Protein AF-A0A932P225-F1 (afdb_monomer)

Sequence (158 aa):
MVILTERAAEAVRRFQEDQDRVGAGLRVVVTKANGGYDYSLDIEDEPSTQDDVFESEGVRVFIDRDRKAVEYDLTVDFEGQGFRIYPRPTPELRGKVEKALDYIRPALVADGGNIELVDILDGVVRVRLKGACGSCPSAAVTLKQGVERTLKERVPGI

Mean predicted aligned error: 7.11 Å

Nearest PDB structures (foldseek):
  1r94-assembly1_A  TM=7.211E-01  e=2.312E-07  Escherichia coli
  1s98-assembly1_A  TM=7.533E-01  e=4.084E-07  Escherichia coli
  2z51-assembly1_A-2  TM=9.208E-01  e=4.993E-05  unclassified
  2d2a-assembly2_B-2  TM=7.730E-01  e=1.410E-05  Escherichia coli
  2d2a-assembly2_A  TM=7.766E-01  e=2.826E-05  Escherichia coli

Structure (mmCIF, N/CA/C/O backbone):
data_AF-A0A932P225-F1
#
_entry.id   AF-A0A932P225-F1
#
loop_
_atom_site.group_PDB
_atom_site.id
_atom_site.type_symbol
_atom_site.label_atom_id
_atom_site.label_alt_id
_atom_site.label_comp_id
_atom_site.label_asym_id
_atom_site.label_entity_id
_atom_site.label_seq_id
_atom_site.pdbx_PDB_ins_code
_atom_site.Cartn_x
_atom_site.Cartn_y
_atom_site.Cartn_z
_atom_site.occupancy
_atom_site.B_iso_or_equiv
_atom_site.auth_seq_id
_atom_site.auth_comp_id
_atom_site.auth_asym_id
_atom_site.auth_atom_id
_atom_site.pdbx_PDB_model_num
ATOM 1 N N . MET A 1 1 ? -10.734 -1.347 -1.166 1.00 80.06 1 MET A N 1
ATOM 2 C CA . MET A 1 1 ? -11.419 -2.229 -0.194 1.00 80.06 1 MET A CA 1
ATOM 3 C C . MET A 1 1 ? -10.599 -2.276 1.088 1.00 80.06 1 MET A C 1
ATOM 5 O O . MET A 1 1 ? -9.383 -2.128 1.019 1.00 80.06 1 MET A O 1
ATOM 9 N N . VAL A 1 2 ? -11.241 -2.457 2.243 1.00 87.19 2 VAL A N 1
ATOM 10 C CA . VAL A 1 2 ? -10.553 -2.658 3.528 1.00 87.19 2 VAL A CA 1
ATOM 11 C C . VAL A 1 2 ? -10.991 -3.996 4.108 1.00 87.19 2 VAL A C 1
ATOM 13 O O . VAL A 1 2 ? -12.179 -4.299 4.100 1.00 87.19 2 VAL A O 1
ATOM 16 N N . ILE A 1 3 ? -10.031 -4.797 4.560 1.00 90.75 3 ILE A N 1
ATOM 17 C CA . ILE A 1 3 ? -10.246 -6.126 5.132 1.00 90.75 3 ILE A CA 1
ATOM 18 C C . ILE A 1 3 ? -9.611 -6.140 6.518 1.00 90.75 3 ILE A C 1
ATOM 20 O O . ILE A 1 3 ? -8.424 -5.849 6.645 1.00 90.75 3 ILE A O 1
ATOM 24 N N . LEU A 1 4 ? -10.370 -6.521 7.539 1.00 94.38 4 LEU A N 1
ATOM 25 C CA . LEU A 1 4 ? -9.801 -6.976 8.806 1.00 94.38 4 LEU A CA 1
ATOM 26 C C . LEU A 1 4 ? -9.623 -8.489 8.762 1.00 94.38 4 LEU A C 1
ATOM 28 O O . LEU A 1 4 ? -10.499 -9.208 8.286 1.00 94.38 4 LEU A O 1
ATOM 32 N N . THR A 1 5 ? -8.505 -8.978 9.287 1.00 96.25 5 THR A N 1
ATOM 33 C CA . THR A 1 5 ? -8.423 -10.389 9.667 1.00 96.25 5 THR A CA 1
ATOM 34 C C . THR A 1 5 ? -9.339 -10.649 10.864 1.00 96.25 5 THR A C 1
ATOM 36 O O . THR A 1 5 ? -9.657 -9.738 11.631 1.00 96.25 5 THR A O 1
ATOM 39 N N . GLU A 1 6 ? -9.718 -11.908 11.072 1.00 95.75 6 GLU A N 1
ATOM 40 C CA . GLU A 1 6 ? -10.509 -12.325 12.236 1.00 95.75 6 GLU A CA 1
ATOM 41 C C . GLU A 1 6 ? -9.853 -11.882 13.554 1.00 95.75 6 GLU A C 1
ATOM 43 O O . GLU A 1 6 ? -10.500 -11.265 14.397 1.00 95.75 6 GLU A O 1
ATOM 48 N N . ARG A 1 7 ? -8.530 -12.066 13.680 1.00 96.56 7 ARG A N 1
ATOM 49 C CA . ARG A 1 7 ? -7.759 -11.634 14.858 1.00 96.56 7 ARG A CA 1
ATOM 50 C C . ARG A 1 7 ? -7.795 -10.124 15.059 1.00 96.56 7 ARG A C 1
ATOM 52 O O . ARG A 1 7 ? -7.883 -9.661 16.193 1.00 96.56 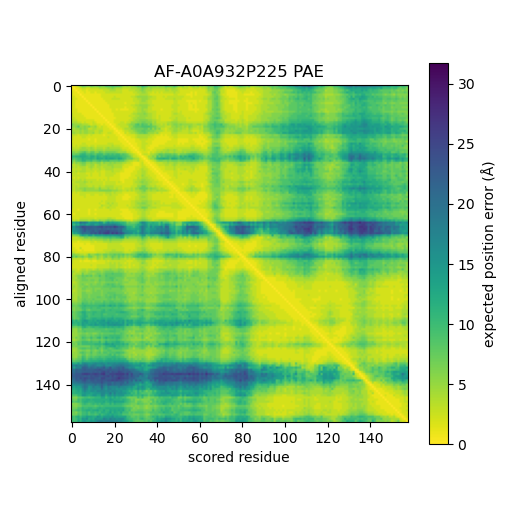7 ARG A O 1
ATOM 59 N N . ALA A 1 8 ? -7.712 -9.348 13.977 1.00 96.19 8 ALA A N 1
ATOM 60 C CA . ALA A 1 8 ? -7.816 -7.899 14.066 1.00 96.19 8 ALA A CA 1
ATOM 61 C C . ALA A 1 8 ? -9.214 -7.461 14.490 1.00 96.19 8 ALA A C 1
ATOM 63 O O . ALA A 1 8 ? -9.337 -6.601 15.357 1.00 96.19 8 ALA A O 1
ATOM 64 N N . ALA A 1 9 ? -10.259 -8.076 13.939 1.00 96.00 9 ALA A N 1
ATOM 65 C CA . ALA A 1 9 ? -11.631 -7.785 14.325 1.00 96.00 9 ALA A CA 1
ATOM 66 C C . ALA A 1 9 ? -11.888 -8.110 15.805 1.00 96.00 9 ALA A C 1
ATOM 68 O O . ALA A 1 9 ? -12.447 -7.286 16.525 1.00 96.00 9 ALA A O 1
ATOM 69 N N . GLU A 1 10 ? -11.426 -9.267 16.285 1.00 95.62 10 GLU A N 1
ATOM 70 C CA . GLU A 1 10 ? -11.491 -9.640 17.703 1.00 95.62 10 GLU A CA 1
ATOM 71 C C . GLU A 1 10 ? -10.736 -8.651 18.596 1.00 95.62 10 GLU A C 1
ATOM 73 O O . GLU A 1 10 ? -11.266 -8.216 19.619 1.00 95.62 10 GLU A O 1
ATOM 78 N N . ALA A 1 11 ? -9.526 -8.249 18.195 1.00 95.25 11 ALA A N 1
ATOM 79 C CA . ALA A 1 11 ? -8.749 -7.259 18.929 1.00 95.25 11 ALA A CA 1
ATOM 80 C C . ALA A 1 11 ? -9.479 -5.911 19.002 1.00 95.25 11 ALA A C 1
ATOM 82 O O . ALA A 1 11 ? -9.549 -5.320 20.077 1.00 95.25 11 ALA A O 1
ATOM 83 N N . VAL A 1 12 ? -10.073 -5.445 17.897 1.00 95.50 12 VAL A N 1
ATOM 84 C CA . VAL A 1 12 ? -10.868 -4.208 17.885 1.00 95.50 12 VAL A CA 1
ATOM 85 C C . VAL A 1 12 ? -12.053 -4.307 18.842 1.00 95.50 12 VAL A C 1
ATOM 87 O O . VAL A 1 12 ? -12.222 -3.414 19.667 1.00 95.50 12 VAL A O 1
ATOM 90 N N . ARG A 1 13 ? -12.840 -5.390 18.791 1.00 94.94 13 ARG A N 1
ATOM 91 C CA . ARG A 1 13 ? -13.985 -5.581 19.703 1.00 94.94 13 ARG A CA 1
ATOM 92 C C . ARG A 1 13 ? -13.549 -5.569 21.167 1.00 94.94 13 ARG A C 1
ATOM 94 O O . ARG A 1 13 ? -14.180 -4.908 21.982 1.00 94.94 13 ARG A O 1
ATOM 101 N N . ARG A 1 14 ? -12.424 -6.213 21.487 1.00 93.62 14 ARG A N 1
ATOM 102 C CA . ARG A 1 14 ? -11.850 -6.171 22.835 1.00 93.62 14 ARG A CA 1
ATOM 103 C C . ARG A 1 14 ? -11.491 -4.745 23.263 1.00 93.62 14 ARG A C 1
ATOM 105 O O . ARG A 1 14 ? -11.837 -4.344 24.366 1.00 93.62 14 ARG A O 1
ATOM 112 N N . PHE A 1 15 ? -10.831 -3.967 22.402 1.00 92.38 15 PHE A N 1
ATOM 113 C CA . PHE A 1 15 ? -10.502 -2.572 22.720 1.00 92.38 15 PHE A CA 1
ATOM 114 C C . PHE A 1 15 ? -11.747 -1.693 22.885 1.00 92.38 15 PHE A C 1
ATOM 116 O O . PHE A 1 15 ? -11.733 -0.779 23.703 1.00 92.38 15 PHE A O 1
ATOM 123 N N . GLN A 1 16 ? -12.820 -1.971 22.142 1.00 92.75 16 GLN A N 1
ATOM 124 C CA . GLN A 1 16 ? -14.105 -1.297 22.320 1.00 92.75 16 GLN A CA 1
ATOM 125 C C . GLN A 1 16 ? -14.718 -1.604 23.686 1.00 92.75 16 GLN A C 1
ATOM 127 O O . GLN A 1 16 ? -15.156 -0.685 24.369 1.00 92.75 16 GLN A O 1
ATOM 132 N N . GLU A 1 17 ? -14.727 -2.872 24.100 1.00 93.12 17 GLU A N 1
ATOM 133 C CA . GLU A 1 17 ? -15.225 -3.290 25.416 1.00 93.12 17 GLU A CA 1
ATOM 134 C C . GLU A 1 17 ? -14.388 -2.697 26.558 1.00 93.12 17 GLU A C 1
ATOM 136 O O . GLU A 1 17 ? -14.947 -2.116 27.486 1.00 93.12 17 GLU A O 1
ATOM 141 N N . ASP A 1 18 ? -13.055 -2.761 26.461 1.00 92.94 18 ASP A N 1
ATOM 142 C CA . ASP A 1 18 ? -12.130 -2.232 27.476 1.00 92.94 18 ASP A CA 1
ATOM 143 C C . ASP A 1 18 ? -12.279 -0.706 27.674 1.00 92.94 18 ASP A C 1
ATOM 145 O O . ASP A 1 18 ? -11.972 -0.184 28.747 1.00 92.94 18 ASP A O 1
ATOM 149 N N . GLN A 1 19 ? -12.747 0.015 26.649 1.00 90.25 19 GLN A N 1
ATOM 150 C CA . GLN A 1 19 ? -12.998 1.460 26.691 1.00 90.25 19 GLN A CA 1
ATOM 151 C C . GLN A 1 19 ? -14.470 1.833 26.943 1.00 90.25 19 GLN A C 1
ATOM 153 O O . GLN A 1 19 ? -14.774 3.022 26.974 1.00 90.25 19 GLN A O 1
ATOM 158 N N . ASP A 1 20 ? -15.371 0.858 27.117 1.00 91.88 20 ASP A N 1
ATOM 159 C CA . ASP A 1 20 ? -16.832 1.054 27.200 1.00 91.88 20 ASP A CA 1
ATOM 160 C C . ASP A 1 20 ? -17.425 1.782 25.968 1.00 91.88 20 ASP A C 1
ATOM 162 O O . ASP A 1 20 ? -18.340 2.599 26.054 1.00 91.88 20 ASP A O 1
ATOM 166 N N . ARG A 1 21 ? 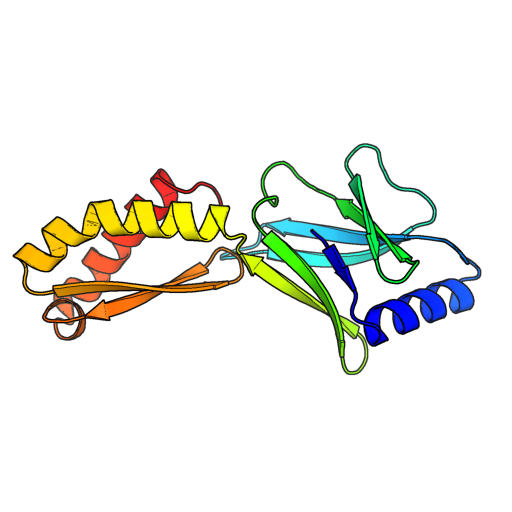-16.870 1.487 24.785 1.00 92.38 21 ARG A N 1
ATOM 167 C CA . ARG A 1 21 ? -17.214 2.073 23.472 1.00 92.38 21 ARG A CA 1
ATOM 168 C C . ARG A 1 21 ? -17.679 1.008 22.483 1.00 92.38 21 ARG A C 1
ATOM 170 O O . ARG A 1 21 ? -17.244 0.951 21.329 1.00 92.38 21 ARG A O 1
ATOM 177 N N . VAL A 1 22 ? -18.551 0.114 22.944 1.00 89.69 22 VAL A N 1
ATOM 178 C CA . VAL A 1 22 ? -19.100 -0.972 22.119 1.00 89.69 22 VAL A CA 1
ATOM 179 C C . VAL A 1 22 ? -19.794 -0.396 20.883 1.00 89.69 22 VAL A C 1
ATOM 181 O O . VAL A 1 22 ? -20.680 0.449 20.983 1.00 89.69 22 VAL A O 1
ATOM 184 N N . GLY A 1 23 ? -19.395 -0.875 19.702 1.00 87.94 23 GLY A N 1
ATOM 185 C CA . GLY A 1 23 ? -19.945 -0.425 18.424 1.00 87.94 23 GLY A CA 1
ATOM 186 C C . GLY A 1 23 ? -19.211 0.756 17.787 1.00 87.94 23 GLY A C 1
ATOM 187 O O . GLY A 1 23 ? -19.557 1.117 16.659 1.00 87.94 23 GLY A O 1
ATOM 188 N N . ALA A 1 24 ? -18.187 1.326 18.435 1.00 94.38 24 ALA A N 1
ATOM 189 C CA . ALA A 1 24 ? -17.272 2.276 17.802 1.00 94.38 24 ALA A CA 1
ATOM 190 C C . ALA A 1 24 ? -16.611 1.684 16.536 1.00 94.38 24 ALA A C 1
ATOM 192 O O . ALA A 1 24 ? -16.660 0.482 16.272 1.00 94.38 24 ALA A O 1
ATOM 193 N N . GLY A 1 25 ? -16.042 2.532 15.691 1.00 94.12 25 GLY A N 1
ATOM 194 C CA . GLY A 1 25 ? -15.262 2.133 14.526 1.00 94.12 25 GLY A CA 1
ATOM 195 C C . GLY A 1 25 ? -13.761 2.149 14.801 1.00 94.12 25 GLY A C 1
ATOM 196 O O . GLY A 1 25 ? -13.283 2.848 15.692 1.00 94.12 25 GLY A O 1
ATOM 197 N N . LEU A 1 26 ? -13.012 1.386 14.008 1.00 94.50 26 LEU A N 1
ATOM 198 C CA . LEU A 1 26 ? -11.562 1.515 13.898 1.00 94.50 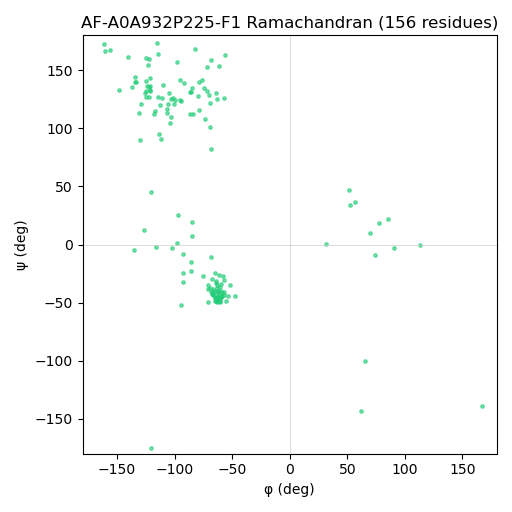26 LEU A CA 1
ATOM 199 C C . LEU A 1 26 ? -11.247 2.623 12.888 1.00 94.50 26 LEU A C 1
ATOM 201 O O . LEU A 1 26 ? -11.486 2.450 11.693 1.00 94.50 26 LEU A O 1
ATOM 205 N N . ARG A 1 27 ? -10.687 3.744 13.334 1.00 93.06 27 ARG A N 1
ATOM 206 C CA . ARG A 1 27 ? -10.166 4.776 12.440 1.00 93.06 27 ARG A CA 1
ATOM 207 C C . ARG A 1 27 ? -8.738 4.443 12.039 1.00 93.06 27 ARG A C 1
ATOM 209 O O . ARG A 1 27 ? -7.905 4.149 12.889 1.00 93.06 27 ARG A O 1
ATOM 216 N N . VAL A 1 28 ? -8.451 4.510 10.745 1.00 90.00 28 VAL A N 1
ATOM 217 C CA . VAL A 1 28 ? -7.109 4.380 10.182 1.00 90.00 28 VAL A CA 1
ATOM 218 C C . VAL A 1 28 ? -6.760 5.687 9.490 1.00 90.00 28 VAL A C 1
ATOM 220 O O . VAL A 1 28 ? -7.360 6.053 8.479 1.00 90.00 28 VAL A O 1
ATOM 223 N N . VAL A 1 29 ? -5.760 6.374 10.026 1.00 87.38 29 VAL A N 1
ATOM 224 C CA . VAL A 1 29 ? -5.210 7.595 9.442 1.00 87.38 29 VAL A CA 1
ATOM 225 C C . VAL A 1 29 ? -4.004 7.225 8.596 1.00 87.38 29 VAL A C 1
ATOM 227 O O . VAL A 1 29 ? -3.064 6.599 9.092 1.00 87.38 29 VAL A O 1
ATOM 230 N N . VAL A 1 30 ? -4.024 7.620 7.323 1.00 82.62 30 VAL A N 1
ATOM 231 C CA . VAL A 1 30 ? -2.929 7.378 6.378 1.00 82.62 30 VAL A CA 1
ATOM 232 C C . VAL A 1 30 ? -2.201 8.689 6.118 1.00 82.62 30 VAL A C 1
ATOM 234 O O . VAL A 1 30 ? -2.744 9.598 5.497 1.00 82.62 30 VAL A O 1
ATOM 237 N N . THR A 1 31 ? -0.948 8.788 6.556 1.00 79.50 31 THR A N 1
ATOM 238 C CA . THR A 1 31 ? -0.112 9.975 6.335 1.00 79.50 31 THR A CA 1
ATOM 239 C C . THR A 1 31 ? 0.996 9.651 5.347 1.00 79.50 31 THR A C 1
ATOM 241 O O . THR A 1 31 ? 1.625 8.600 5.419 1.00 79.50 31 THR A O 1
ATOM 244 N N . LYS A 1 32 ? 1.267 10.549 4.397 1.00 73.75 32 LYS A N 1
ATOM 245 C CA . LYS A 1 32 ? 2.379 10.360 3.460 1.00 73.75 32 LYS A CA 1
ATOM 246 C C . LYS A 1 32 ? 3.723 10.509 4.181 1.00 73.75 32 LYS A C 1
ATOM 248 O O . LYS A 1 32 ? 3.980 11.545 4.788 1.00 73.75 32 LYS A O 1
ATOM 253 N N . ALA A 1 33 ? 4.599 9.524 4.014 1.00 72.38 33 ALA A N 1
ATOM 254 C CA . ALA A 1 33 ? 5.951 9.496 4.561 1.00 72.38 33 ALA A CA 1
ATOM 255 C C . ALA A 1 33 ? 7.018 9.523 3.448 1.00 72.38 33 ALA A C 1
ATOM 257 O O . ALA A 1 33 ? 6.721 9.438 2.249 1.00 72.38 33 ALA A O 1
ATOM 258 N N . ASN A 1 34 ? 8.294 9.639 3.829 1.00 71.19 34 ASN A N 1
ATOM 259 C CA . ASN A 1 34 ? 9.407 9.558 2.881 1.00 71.19 34 ASN A CA 1
ATOM 260 C C . ASN A 1 34 ? 9.540 8.129 2.339 1.00 71.19 34 ASN A C 1
ATOM 262 O O . ASN A 1 34 ? 10.116 7.263 2.989 1.00 71.19 34 ASN A O 1
ATOM 266 N N . GLY A 1 35 ? 9.037 7.906 1.124 1.00 65.25 35 GLY A N 1
ATOM 267 C CA . GLY A 1 35 ? 9.097 6.601 0.464 1.00 65.25 35 GLY A CA 1
ATOM 268 C C . GLY A 1 35 ? 7.961 5.651 0.841 1.00 65.25 35 GLY A C 1
ATOM 269 O O . GLY A 1 35 ? 8.137 4.450 0.681 1.00 65.25 35 GLY A O 1
ATOM 270 N N . GLY A 1 36 ? 6.831 6.177 1.328 1.00 71.44 36 GLY A N 1
ATOM 271 C CA . GLY A 1 36 ? 5.611 5.400 1.525 1.00 71.44 36 GLY A CA 1
ATOM 272 C C . GLY A 1 36 ? 4.567 6.101 2.375 1.00 71.44 36 GLY A C 1
ATOM 273 O O . GLY A 1 36 ? 4.338 7.303 2.208 1.00 71.44 36 GLY A O 1
ATOM 274 N N . TYR A 1 37 ? 3.929 5.345 3.265 1.00 77.00 37 TYR A N 1
ATOM 275 C CA . TYR A 1 37 ? 2.855 5.829 4.124 1.00 77.00 37 TYR A CA 1
ATOM 276 C C . TYR A 1 37 ? 3.067 5.371 5.565 1.00 77.00 37 TYR A C 1
ATOM 278 O O . TYR A 1 37 ? 3.444 4.227 5.809 1.00 77.00 37 TYR A O 1
ATOM 286 N N . ASP A 1 38 ? 2.786 6.274 6.495 1.00 80.94 38 ASP A N 1
ATOM 287 C CA . ASP A 1 38 ? 2.637 5.973 7.910 1.00 80.94 38 ASP A CA 1
ATOM 288 C C . ASP A 1 38 ? 1.155 5.768 8.217 1.00 80.94 38 ASP A C 1
ATOM 290 O O . ASP A 1 38 ? 0.290 6.484 7.699 1.00 80.94 38 ASP A O 1
ATOM 294 N N . TYR A 1 39 ? 0.867 4.803 9.085 1.00 83.75 39 TYR A N 1
ATOM 295 C CA . TYR A 1 39 ? -0.491 4.469 9.483 1.00 83.75 39 TYR A CA 1
ATOM 296 C C . TYR A 1 39 ? -0.650 4.618 10.993 1.00 83.75 39 TYR A C 1
ATOM 298 O O . TYR A 1 39 ? 0.165 4.104 11.759 1.00 83.75 39 TYR A O 1
ATOM 306 N N . SER A 1 40 ? -1.708 5.301 11.420 1.00 87.25 40 SER A N 1
ATOM 307 C CA . SER A 1 40 ? -2.110 5.402 12.828 1.00 87.25 40 SER A CA 1
ATOM 308 C C . SER A 1 40 ? -3.520 4.858 12.997 1.00 87.25 40 SER A C 1
ATOM 310 O O . SER A 1 40 ? -4.348 5.028 12.103 1.00 87.25 40 SER A O 1
ATOM 312 N N . LEU A 1 41 ? -3.777 4.181 14.117 1.00 89.44 41 LEU A N 1
ATOM 313 C CA . LEU A 1 41 ? -5.069 3.570 14.407 1.00 89.44 41 LEU A CA 1
ATOM 314 C C . LEU A 1 41 ? -5.647 4.128 15.703 1.00 89.44 41 LEU A C 1
ATOM 316 O O . LEU A 1 41 ? -4.922 4.232 16.692 1.00 89.44 41 LEU A O 1
ATOM 320 N N . ASP A 1 42 ? -6.942 4.426 15.692 1.00 91.31 42 ASP A N 1
ATOM 321 C CA . ASP A 1 42 ? -7.696 4.867 16.866 1.00 91.31 42 ASP A CA 1
ATOM 322 C C . ASP A 1 42 ? -9.097 4.233 16.883 1.00 91.31 42 ASP A C 1
ATOM 324 O O . ASP A 1 42 ? -9.577 3.739 15.861 1.00 91.31 42 ASP A O 1
ATOM 328 N N . ILE A 1 43 ? -9.751 4.222 18.041 1.00 92.56 43 ILE A N 1
ATOM 329 C CA . ILE A 1 43 ? -11.154 3.831 18.182 1.00 92.56 43 ILE A CA 1
ATOM 330 C C . ILE A 1 43 ? -11.989 5.107 18.254 1.00 92.56 43 ILE A C 1
ATOM 332 O O . ILE A 1 43 ? -11.769 5.953 19.119 1.00 92.56 43 ILE A O 1
ATOM 336 N N . GLU A 1 44 ? -12.973 5.247 17.372 1.00 94.31 44 GLU A N 1
ATOM 337 C CA . GLU A 1 44 ? -13.839 6.429 17.322 1.00 94.31 44 GLU A CA 1
ATOM 338 C C . GLU A 1 44 ? -15.313 6.046 17.193 1.00 94.31 44 GLU A C 1
ATOM 340 O O . GLU A 1 44 ? -15.659 5.123 16.465 1.00 94.31 44 GLU A O 1
ATOM 345 N N . ASP A 1 45 ? -16.208 6.747 17.891 1.00 94.12 45 ASP A N 1
ATOM 346 C CA . ASP A 1 45 ? -17.634 6.381 17.921 1.00 94.12 45 ASP A CA 1
ATOM 347 C C . ASP A 1 45 ? -18.332 6.667 16.580 1.00 94.12 45 ASP A C 1
ATOM 349 O O . ASP A 1 45 ? -19.199 5.905 16.130 1.00 94.12 45 ASP A O 1
ATOM 353 N N . GLU A 1 46 ? -17.916 7.743 15.912 1.00 94.06 46 GLU A N 1
ATOM 354 C CA . GLU A 1 46 ? -18.517 8.260 14.686 1.00 94.06 46 GLU A CA 1
ATOM 355 C C . GLU A 1 46 ? -17.442 8.605 13.645 1.00 94.06 46 GLU A C 1
ATOM 357 O O . GLU A 1 46 ? -16.371 9.086 14.015 1.00 94.06 46 GLU A O 1
ATOM 362 N N . PRO A 1 47 ? -17.714 8.391 12.344 1.00 94.00 47 PRO A N 1
ATOM 363 C CA . PRO A 1 47 ? -16.829 8.847 11.282 1.00 94.00 47 PRO A CA 1
ATOM 364 C C . PRO A 1 47 ? -16.891 10.371 11.126 1.00 94.00 47 PRO A C 1
ATOM 366 O O . PRO A 1 47 ? -17.922 11.008 11.351 1.00 94.00 47 PRO A O 1
ATOM 369 N N . SER A 1 48 ? -15.807 10.958 10.636 1.00 90.75 48 SER A N 1
ATOM 370 C CA . SER A 1 48 ? -15.770 12.333 10.152 1.00 90.75 48 SER A CA 1
ATOM 371 C C . SER A 1 48 ? -16.280 12.448 8.710 1.00 90.75 48 SER A C 1
ATOM 373 O O . SER A 1 48 ? -16.426 11.472 7.978 1.00 90.75 48 SER A O 1
ATOM 375 N N . THR A 1 49 ? -16.513 13.679 8.252 1.00 87.75 49 THR A N 1
ATOM 376 C CA . THR A 1 49 ? -16.951 13.959 6.871 1.00 87.75 49 THR A CA 1
ATOM 377 C C . THR A 1 49 ? -15.889 13.670 5.807 1.00 87.75 49 THR A C 1
ATOM 379 O O . THR A 1 49 ? -16.197 13.724 4.617 1.00 87.75 49 THR A O 1
ATOM 382 N N . GLN A 1 50 ? -14.648 13.411 6.223 1.00 85.06 50 GLN A N 1
ATOM 383 C CA . GLN A 1 50 ? -13.523 13.083 5.346 1.00 85.06 50 GLN A CA 1
ATOM 384 C C . GLN A 1 50 ? -13.217 11.581 5.336 1.00 85.06 50 GLN A C 1
ATOM 386 O O . GLN A 1 50 ? -12.338 11.151 4.588 1.00 85.06 50 GLN A O 1
ATOM 391 N N . ASP A 1 51 ? -13.940 10.794 6.138 1.00 87.69 51 ASP A N 1
ATOM 392 C CA . ASP A 1 51 ? -13.728 9.359 6.223 1.00 87.69 51 ASP A CA 1
ATOM 393 C C . ASP A 1 51 ? -14.526 8.616 5.157 1.00 87.69 51 ASP A C 1
ATOM 395 O O . ASP A 1 51 ? -15.741 8.782 5.015 1.00 87.69 51 ASP A O 1
ATOM 399 N N . ASP A 1 52 ? -13.840 7.714 4.462 1.00 87.56 52 ASP A N 1
ATOM 400 C CA . ASP A 1 52 ? -14.518 6.622 3.780 1.00 87.56 52 ASP A CA 1
ATOM 401 C C . ASP A 1 52 ? -14.852 5.536 4.812 1.00 87.56 52 ASP A C 1
ATOM 403 O O . ASP A 1 52 ? -13.978 5.069 5.549 1.00 87.56 52 ASP A O 1
ATOM 407 N N . VAL A 1 53 ? -16.119 5.119 4.855 1.00 90.69 53 VAL A N 1
ATOM 408 C CA . VAL A 1 53 ? -16.612 4.129 5.821 1.00 90.69 53 VAL A CA 1
ATOM 409 C C . VAL A 1 53 ? -16.742 2.762 5.161 1.00 90.69 53 VAL A C 1
ATOM 411 O O . VAL A 1 53 ? -17.425 2.603 4.149 1.00 90.69 53 VAL A O 1
ATOM 414 N N . PHE A 1 54 ? -16.117 1.764 5.774 1.00 91.62 54 PHE A N 1
ATOM 415 C CA . PHE A 1 54 ? -16.199 0.362 5.381 1.00 91.62 54 PHE A CA 1
ATOM 416 C C . PHE A 1 54 ? -16.707 -0.482 6.547 1.00 91.62 54 PHE A C 1
ATOM 418 O O . PHE A 1 54 ? -16.594 -0.093 7.706 1.00 91.62 54 PHE A O 1
ATOM 425 N N . GLU A 1 55 ? -17.230 -1.664 6.243 1.00 93.38 55 GLU A N 1
ATOM 426 C CA . GLU A 1 55 ? -17.552 -2.677 7.242 1.00 93.38 55 GLU A CA 1
ATOM 427 C C . GLU A 1 55 ? -16.838 -3.976 6.871 1.00 93.38 55 GLU A C 1
ATOM 429 O O . GLU A 1 55 ? -16.865 -4.399 5.714 1.00 93.38 55 GLU A O 1
ATOM 434 N N . SER A 1 56 ? -16.169 -4.591 7.843 1.00 92.94 56 SER A N 1
ATOM 435 C CA . SER A 1 56 ? -15.486 -5.874 7.681 1.00 92.94 56 SER A CA 1
ATOM 436 C C . SER A 1 56 ? -15.535 -6.619 9.005 1.00 92.94 56 SER A C 1
ATOM 438 O O . SER A 1 56 ? -15.254 -6.036 10.048 1.00 92.94 56 SER A O 1
ATOM 440 N N . GLU A 1 57 ? -15.891 -7.904 8.975 1.00 95.12 57 GLU A N 1
ATOM 441 C CA . GLU A 1 57 ? -16.015 -8.733 10.187 1.00 95.12 57 GLU A CA 1
ATOM 442 C C . GLU A 1 57 ? -16.920 -8.102 11.275 1.00 95.12 57 GLU A C 1
ATOM 444 O O . GLU A 1 57 ? -16.669 -8.229 12.477 1.00 95.12 57 GLU A O 1
ATOM 449 N N . GLY A 1 58 ? -17.964 -7.371 10.860 1.00 91.81 58 GLY A N 1
ATOM 450 C CA . GLY A 1 58 ? -18.888 -6.657 11.754 1.00 91.81 58 GLY A CA 1
ATOM 451 C C . GLY A 1 58 ? -18.285 -5.440 12.469 1.00 91.81 58 GLY A C 1
ATOM 452 O O . GLY A 1 58 ? -18.904 -4.899 13.382 1.00 91.81 58 GLY A O 1
ATOM 453 N N . VAL A 1 59 ? -17.082 -5.012 12.080 1.00 94.88 59 VAL A N 1
ATOM 454 C CA . VAL A 1 59 ? -16.407 -3.814 12.587 1.00 94.88 59 VAL A CA 1
ATOM 455 C C . VAL A 1 59 ? -16.488 -2.715 11.530 1.00 94.88 59 VAL A C 1
ATOM 457 O O . VAL A 1 59 ? -16.144 -2.929 10.364 1.00 94.88 59 VAL A O 1
ATOM 460 N N . ARG A 1 60 ? -16.918 -1.519 11.944 1.00 95.00 60 ARG A N 1
ATOM 461 C CA . ARG A 1 60 ? -16.857 -0.315 11.106 1.00 95.00 60 ARG A CA 1
ATOM 462 C C . ARG A 1 60 ? -15.412 0.176 11.037 1.00 95.00 60 ARG A C 1
ATOM 464 O O . ARG A 1 60 ? -14.748 0.260 12.066 1.00 95.00 60 ARG A O 1
ATOM 471 N N . VAL A 1 61 ? -14.932 0.517 9.847 1.00 93.50 61 VAL A N 1
ATOM 472 C CA . VAL A 1 61 ? -13.595 1.074 9.626 1.00 93.50 61 VAL A CA 1
ATOM 473 C C . VAL A 1 61 ? -13.713 2.425 8.947 1.00 93.50 61 VAL A C 1
ATOM 475 O O . VAL A 1 61 ? -14.349 2.531 7.899 1.00 93.50 61 VAL A O 1
ATOM 478 N N . PHE A 1 62 ? -13.089 3.439 9.535 1.00 93.00 62 PHE A N 1
ATOM 479 C CA . PHE A 1 62 ? -13.071 4.805 9.024 1.00 93.00 62 PHE A CA 1
ATOM 480 C C . PHE A 1 62 ? -11.684 5.083 8.452 1.00 93.00 62 PHE A C 1
ATOM 482 O O . PHE A 1 62 ? -10.693 4.998 9.173 1.00 93.00 62 PHE A O 1
ATOM 489 N N . ILE A 1 63 ? -11.590 5.341 7.151 1.00 88.31 63 ILE A N 1
ATOM 490 C CA . ILE A 1 63 ? -10.315 5.657 6.505 1.00 88.31 63 ILE A CA 1
ATOM 491 C C . ILE A 1 63 ? -10.252 7.156 6.257 1.00 88.31 63 ILE A C 1
ATOM 493 O O . ILE A 1 63 ? -10.930 7.650 5.352 1.00 88.31 63 ILE A O 1
ATOM 497 N N . ASP A 1 64 ? -9.385 7.839 7.003 1.00 84.69 64 ASP A N 1
ATOM 498 C CA . ASP A 1 64 ? -9.134 9.265 6.811 1.00 84.69 64 ASP A CA 1
ATOM 499 C C . ASP A 1 64 ? -8.299 9.445 5.541 1.00 84.69 64 ASP A C 1
ATOM 501 O O . ASP A 1 64 ? -7.129 9.042 5.463 1.00 84.69 64 ASP A O 1
ATOM 505 N N . ARG A 1 65 ? -8.943 9.961 4.494 1.00 67.25 65 ARG A N 1
ATOM 506 C CA . ARG A 1 65 ? -8.400 9.974 3.139 1.00 67.25 65 ARG A CA 1
ATOM 507 C C . ARG A 1 65 ? -8.078 11.401 2.728 1.00 67.25 65 ARG A C 1
ATOM 509 O O . ARG A 1 65 ? -8.869 12.066 2.059 1.00 67.25 65 ARG A O 1
ATOM 516 N N . ASP A 1 66 ? -6.849 11.841 2.989 1.00 63.47 66 ASP A N 1
ATOM 517 C CA . ASP A 1 66 ? -6.297 13.014 2.303 1.00 63.47 66 ASP A CA 1
ATOM 518 C C . ASP A 1 66 ? -6.062 12.674 0.814 1.00 63.47 66 ASP A C 1
ATOM 520 O O . ASP A 1 66 ? -4.993 12.217 0.415 1.00 63.47 66 ASP A O 1
ATOM 524 N N . ARG A 1 67 ? -7.146 12.768 0.023 1.00 53.44 67 ARG A N 1
ATOM 525 C CA . ARG A 1 67 ? -7.369 12.795 -1.446 1.00 53.44 67 ARG A CA 1
ATOM 526 C C . ARG A 1 67 ? -6.452 12.038 -2.438 1.00 53.44 67 ARG A C 1
ATOM 528 O O . ARG A 1 67 ? -6.731 12.090 -3.635 1.00 53.44 67 ARG A O 1
ATOM 535 N N . LYS A 1 68 ? -5.406 11.311 -2.037 1.00 52.66 68 LYS A N 1
ATOM 536 C CA . LYS A 1 68 ? -4.443 10.629 -2.934 1.00 52.66 68 LYS A CA 1
ATOM 537 C C . LYS A 1 68 ? -4.078 9.193 -2.532 1.00 52.66 68 LYS A C 1
ATOM 539 O O . LYS A 1 68 ? -3.407 8.521 -3.306 1.00 52.66 68 LYS A O 1
ATOM 544 N N . ALA A 1 69 ? -4.546 8.686 -1.391 1.00 53.88 69 ALA A N 1
ATOM 545 C CA . ALA A 1 69 ? -4.172 7.361 -0.866 1.00 53.88 69 ALA A CA 1
ATOM 546 C C . ALA A 1 69 ? -5.003 6.176 -1.426 1.00 53.88 69 ALA A C 1
ATOM 548 O O . ALA A 1 69 ? -5.097 5.119 -0.811 1.00 53.88 69 ALA A O 1
ATOM 549 N N . VAL A 1 70 ? -5.677 6.347 -2.569 1.00 55.50 70 VAL A N 1
ATOM 550 C CA . VAL A 1 70 ? -6.870 5.545 -2.915 1.00 55.50 70 VAL A CA 1
ATOM 551 C C . VAL A 1 70 ? -6.599 4.279 -3.740 1.00 55.50 70 VAL A C 1
ATOM 553 O O . VAL A 1 70 ? -7.499 3.460 -3.883 1.00 55.50 70 VAL A O 1
ATOM 556 N N . GLU A 1 71 ? -5.386 4.046 -4.241 1.00 70.06 71 GLU A N 1
ATOM 557 C CA . GLU A 1 71 ? -5.131 2.903 -5.142 1.00 70.06 71 GLU A CA 1
ATOM 558 C C . GLU A 1 71 ? -4.557 1.655 -4.452 1.00 70.06 71 GLU A C 1
ATOM 560 O O . GLU A 1 71 ? -3.913 0.818 -5.095 1.00 70.06 71 GLU A O 1
ATOM 565 N N . TYR A 1 72 ? -4.820 1.516 -3.152 1.00 73.50 72 TYR A N 1
ATOM 566 C CA . TYR A 1 72 ? -4.464 0.345 -2.356 1.00 73.50 72 TYR A CA 1
ATOM 567 C C . TYR A 1 72 ? -5.693 -0.241 -1.656 1.00 73.50 72 TYR A C 1
ATOM 569 O O . TYR A 1 72 ? -6.544 0.486 -1.139 1.00 73.50 72 TYR A O 1
ATOM 577 N N . ASP A 1 73 ? -5.747 -1.569 -1.611 1.00 81.75 73 ASP A N 1
ATOM 578 C CA . ASP A 1 73 ? -6.576 -2.305 -0.668 1.00 81.75 73 ASP A CA 1
ATOM 579 C C . ASP A 1 73 ? -5.815 -2.451 0.648 1.00 81.75 73 ASP A C 1
ATOM 581 O O . ASP A 1 73 ? -4.637 -2.801 0.647 1.00 81.75 73 ASP A O 1
ATOM 585 N N . LEU A 1 74 ? -6.467 -2.204 1.780 1.00 87.00 74 LEU A N 1
ATOM 586 C CA . LEU A 1 74 ? -5.825 -2.296 3.091 1.00 87.00 74 LEU A CA 1
ATOM 587 C C . LEU A 1 74 ? -6.248 -3.589 3.775 1.00 87.00 74 LEU A C 1
ATOM 589 O O . LEU A 1 74 ? -7.438 -3.853 3.921 1.00 87.00 74 LEU A O 1
ATOM 593 N N . THR A 1 75 ? -5.282 -4.406 4.186 1.00 90.88 75 THR A N 1
ATOM 594 C CA . THR A 1 75 ? -5.532 -5.526 5.100 1.00 90.88 75 THR A CA 1
ATOM 595 C C . THR A 1 75 ? -4.991 -5.162 6.476 1.00 90.88 75 THR A C 1
ATOM 597 O O . THR A 1 75 ? -3.806 -4.869 6.601 1.00 90.88 75 THR A O 1
ATOM 600 N N . VAL A 1 76 ? -5.850 -5.154 7.489 1.00 92.69 76 VAL A N 1
ATOM 601 C CA . VAL A 1 76 ? -5.484 -4.905 8.885 1.00 92.69 76 VAL A CA 1
ATOM 602 C C . VAL A 1 76 ? -5.413 -6.248 9.602 1.00 92.69 76 VAL A C 1
ATOM 604 O O . VAL A 1 76 ? -6.403 -6.977 9.634 1.00 92.69 76 VAL A O 1
ATOM 607 N N . ASP A 1 77 ? -4.253 -6.572 10.166 1.00 95.06 77 ASP A N 1
ATOM 608 C CA . ASP A 1 77 ? -4.056 -7.735 11.034 1.00 95.06 77 ASP A CA 1
ATOM 609 C C . ASP A 1 77 ? -3.708 -7.293 12.461 1.00 95.06 77 ASP A C 1
ATOM 611 O O . ASP A 1 77 ? -3.315 -6.148 12.693 1.00 95.06 77 ASP A O 1
ATOM 615 N N . PHE A 1 78 ? -3.829 -8.204 13.421 1.00 94.06 78 PHE A N 1
ATOM 616 C CA . PHE A 1 78 ? -3.333 -8.023 14.778 1.00 94.06 78 PHE A CA 1
ATOM 617 C C . PHE A 1 78 ? -2.276 -9.084 15.069 1.00 94.06 78 PHE A C 1
ATOM 619 O O . PHE A 1 78 ? -2.560 -10.283 15.152 1.00 94.06 78 PHE A O 1
ATOM 626 N N . GLU A 1 79 ? -1.032 -8.631 15.212 1.00 93.00 79 GLU A N 1
ATOM 627 C CA . GLU A 1 79 ? 0.132 -9.487 15.405 1.00 93.00 79 GLU A CA 1
ATOM 628 C C . GLU A 1 79 ? 0.893 -9.076 16.668 1.00 93.00 79 GLU A C 1
ATOM 630 O O . GLU A 1 79 ? 1.247 -7.910 16.872 1.00 93.00 79 GLU A O 1
ATOM 635 N N . GLY A 1 80 ? 1.193 -10.053 17.526 1.00 90.25 80 GLY A N 1
ATOM 636 C CA . GLY A 1 80 ? 1.877 -9.806 18.792 1.00 90.25 80 GLY A CA 1
ATOM 637 C C . GLY A 1 80 ? 1.022 -8.971 19.745 1.00 90.25 80 GLY A C 1
ATOM 638 O O . GLY A 1 80 ? 0.155 -9.510 20.424 1.00 90.25 80 GLY A O 1
ATOM 639 N N . GLN A 1 81 ? 1.297 -7.668 19.823 1.00 84.69 81 GLN A N 1
ATOM 640 C CA . GLN A 1 81 ? 0.616 -6.729 20.725 1.00 84.69 81 GLN A CA 1
ATOM 641 C C . GLN A 1 81 ? 0.048 -5.499 20.001 1.00 84.69 81 GLN A C 1
ATOM 643 O O . GLN A 1 81 ? -0.311 -4.523 20.654 1.00 84.69 81 GLN A O 1
ATOM 648 N N . GLY A 1 82 ? -0.018 -5.506 18.667 1.00 88.44 82 GLY A N 1
ATOM 649 C CA . GLY A 1 82 ? -0.481 -4.339 17.925 1.00 88.44 82 GLY A CA 1
ATOM 650 C C . GLY A 1 82 ? -1.033 -4.656 16.546 1.00 88.44 82 GLY A C 1
ATOM 651 O O . GLY A 1 82 ? -0.854 -5.748 16.004 1.00 88.44 82 GLY A O 1
ATOM 652 N N . PHE A 1 83 ? -1.698 -3.656 15.976 1.00 91.50 83 PHE A N 1
ATOM 653 C CA . PHE A 1 83 ? -2.215 -3.721 14.619 1.00 91.50 83 PHE A CA 1
ATOM 654 C C . PHE A 1 83 ? -1.098 -3.547 13.590 1.00 91.50 83 PHE A C 1
ATOM 656 O O . PHE A 1 83 ? -0.182 -2.737 13.751 1.00 91.50 83 PHE A O 1
ATOM 663 N N . ARG A 1 84 ? -1.197 -4.310 12.505 1.00 90.19 84 ARG A N 1
ATOM 664 C CA . ARG A 1 84 ? -0.339 -4.225 11.326 1.00 90.19 84 ARG A CA 1
ATOM 665 C C . ARG A 1 84 ? -1.208 -3.963 10.110 1.00 90.19 84 ARG A C 1
ATOM 667 O O . ARG A 1 84 ? -2.251 -4.585 9.947 1.00 90.19 84 ARG A O 1
ATOM 674 N N . ILE A 1 85 ? -0.771 -3.044 9.258 1.00 87.88 85 ILE A N 1
ATOM 675 C CA . ILE A 1 85 ? -1.465 -2.710 8.017 1.00 87.88 85 ILE A CA 1
ATOM 676 C C . ILE A 1 85 ? -0.610 -3.189 6.853 1.00 87.88 85 ILE A C 1
ATOM 678 O O . ILE A 1 85 ? 0.565 -2.848 6.748 1.00 87.88 85 ILE A O 1
ATOM 682 N N . TYR A 1 86 ? -1.224 -3.988 5.988 1.00 85.81 86 TYR A N 1
ATOM 683 C CA . TYR A 1 86 ? -0.638 -4.512 4.766 1.00 85.81 86 TYR A CA 1
ATOM 684 C C . TYR A 1 86 ? -1.379 -3.893 3.581 1.00 85.81 86 TYR A C 1
ATOM 686 O O . TYR A 1 86 ? -2.448 -4.382 3.190 1.00 85.81 86 TYR A O 1
ATOM 694 N N . PRO A 1 87 ? -0.853 -2.800 3.015 1.00 82.44 87 PRO A N 1
ATOM 695 C CA . PRO A 1 87 ? -1.402 -2.226 1.804 1.00 82.44 87 PRO A CA 1
ATOM 696 C C . PRO A 1 87 ? -1.076 -3.138 0.626 1.00 82.44 87 PRO A C 1
ATOM 698 O O . PRO A 1 87 ? 0.059 -3.573 0.430 1.00 82.44 87 PRO A O 1
ATOM 701 N N . ARG A 1 88 ? -2.088 -3.425 -0.184 1.00 83.19 88 ARG A N 1
ATOM 702 C CA . ARG A 1 88 ? -1.962 -4.192 -1.417 1.00 83.19 88 ARG A CA 1
ATOM 703 C C . ARG A 1 88 ? -2.292 -3.303 -2.603 1.00 83.19 88 ARG A C 1
ATOM 705 O O . ARG A 1 88 ? -3.355 -2.686 -2.607 1.00 83.19 88 ARG A O 1
ATOM 712 N N . PRO A 1 89 ? -1.408 -3.213 -3.608 1.00 82.50 89 PRO A N 1
ATOM 713 C CA . PRO A 1 89 ? -1.674 -2.402 -4.781 1.00 82.50 89 PRO A CA 1
ATOM 714 C C . PRO A 1 89 ? -2.879 -2.973 -5.523 1.00 82.50 89 PRO A C 1
ATOM 716 O O . PRO A 1 89 ? -2.931 -4.172 -5.815 1.00 82.50 89 PRO A O 1
ATOM 719 N N . THR A 1 90 ? -3.831 -2.106 -5.847 1.00 83.62 90 THR A N 1
ATOM 720 C CA . THR A 1 90 ? -4.992 -2.490 -6.654 1.00 83.62 90 THR A CA 1
ATOM 721 C C . THR A 1 90 ? -4.557 -2.967 -8.050 1.00 83.62 90 THR A C 1
ATOM 723 O O . THR A 1 90 ? -3.496 -2.553 -8.549 1.00 83.62 90 THR A O 1
ATOM 726 N N . PRO A 1 91 ? -5.342 -3.831 -8.722 1.00 85.00 91 PRO A N 1
ATOM 727 C CA . PRO A 1 91 ? -5.093 -4.197 -10.117 1.00 85.00 91 PRO A CA 1
ATOM 728 C C . PRO A 1 91 ? -4.943 -2.975 -11.033 1.00 85.00 91 PRO A C 1
ATOM 730 O O . PRO A 1 91 ? -4.113 -2.981 -11.944 1.00 85.00 91 PRO A O 1
ATOM 733 N N . GLU A 1 92 ? -5.686 -1.905 -10.755 1.00 85.44 92 GLU A N 1
ATOM 734 C CA . GLU A 1 92 ? -5.632 -0.633 -11.469 1.00 85.44 92 GLU A CA 1
ATOM 735 C C . GLU A 1 92 ? -4.266 0.045 -11.314 1.00 85.44 92 GLU A C 1
ATOM 737 O O . GLU A 1 92 ? -3.660 0.426 -12.321 1.00 85.44 92 GLU A O 1
ATOM 742 N N . LEU A 1 93 ? -3.740 0.145 -10.085 1.00 86.06 93 LEU A N 1
ATOM 743 C CA . LEU A 1 93 ? -2.406 0.698 -9.826 1.00 86.06 93 LEU A CA 1
ATOM 744 C C . LEU A 1 93 ? -1.316 -0.133 -10.502 1.00 86.06 93 LEU A C 1
ATOM 746 O O . LEU A 1 93 ? -0.465 0.415 -11.208 1.00 86.06 93 LEU A O 1
ATOM 750 N N . ARG A 1 94 ? -1.359 -1.463 -10.337 1.00 89.06 94 ARG A N 1
ATOM 751 C CA . ARG A 1 94 ? -0.405 -2.365 -11.004 1.00 89.06 94 ARG A CA 1
ATOM 752 C C . ARG A 1 94 ? -0.450 -2.174 -12.516 1.00 89.06 94 ARG A C 1
ATOM 754 O O . ARG A 1 94 ? 0.599 -2.054 -13.138 1.00 89.06 94 ARG A O 1
ATOM 761 N N . GLY A 1 95 ? -1.645 -2.071 -13.098 1.00 90.88 95 GLY A N 1
ATOM 762 C CA . GLY A 1 95 ? -1.829 -1.829 -14.527 1.00 90.88 95 GLY A CA 1
ATOM 763 C C . GLY A 1 95 ? -1.276 -0.480 -14.995 1.00 90.88 95 GLY A C 1
ATOM 764 O O . GLY A 1 95 ? -0.700 -0.400 -16.080 1.00 90.88 95 GLY A O 1
ATOM 765 N N . LYS A 1 96 ? -1.403 0.585 -14.194 1.00 91.00 96 LYS A N 1
ATOM 766 C CA . LYS A 1 96 ? -0.802 1.896 -14.498 1.00 91.00 96 LYS A CA 1
ATOM 767 C C . LYS A 1 96 ? 0.724 1.840 -14.493 1.00 91.00 96 LYS A C 1
ATOM 769 O O . LYS A 1 96 ? 1.347 2.359 -15.420 1.00 91.00 96 LYS A O 1
ATOM 774 N N . VAL A 1 97 ? 1.313 1.192 -13.489 1.00 91.81 97 VAL A N 1
ATOM 775 C CA . VAL A 1 97 ? 2.768 1.002 -13.403 1.00 91.81 97 VAL A CA 1
ATOM 776 C C . VAL A 1 97 ? 3.273 0.141 -14.555 1.00 91.81 97 VAL A C 1
ATOM 778 O O . VAL A 1 97 ? 4.237 0.526 -15.211 1.00 91.81 97 VAL A O 1
ATOM 781 N N . GLU A 1 98 ? 2.595 -0.962 -14.870 1.00 94.31 98 GLU A N 1
ATOM 782 C CA . GLU A 1 98 ? 2.977 -1.835 -15.984 1.00 94.31 98 GLU A CA 1
ATOM 783 C C . GLU A 1 98 ? 2.957 -1.077 -17.318 1.00 94.31 98 GLU A C 1
ATOM 785 O O . GLU A 1 98 ? 3.943 -1.099 -18.049 1.00 94.31 98 GLU A O 1
ATOM 790 N N . LYS A 1 99 ? 1.908 -0.283 -17.583 1.00 93.94 99 LYS A N 1
ATOM 791 C CA . LYS A 1 99 ? 1.836 0.586 -18.773 1.00 93.94 99 LYS A CA 1
ATOM 792 C C . LYS A 1 99 ? 2.957 1.625 -18.826 1.00 93.94 99 LYS A C 1
ATOM 794 O O . LYS A 1 99 ? 3.429 1.976 -19.908 1.00 93.94 99 LYS A O 1
ATOM 799 N N . ALA A 1 100 ? 3.364 2.165 -17.679 1.00 93.19 100 ALA A N 1
ATOM 800 C CA . ALA A 1 100 ? 4.484 3.096 -17.613 1.00 93.19 100 ALA A CA 1
ATOM 801 C C . ALA A 1 100 ? 5.820 2.393 -17.902 1.00 93.19 100 ALA A C 1
ATOM 803 O O . ALA A 1 100 ? 6.658 2.961 -18.599 1.00 93.19 100 ALA A O 1
ATOM 804 N N . LEU A 1 101 ? 6.004 1.153 -17.439 1.00 93.88 101 LEU A N 1
ATOM 805 C CA . LEU A 1 101 ? 7.175 0.337 -17.769 1.00 93.88 101 LEU A CA 1
ATOM 806 C C . LEU A 1 101 ? 7.187 -0.072 -19.247 1.00 93.88 101 LEU A C 1
ATOM 808 O O . LEU A 1 101 ? 8.236 0.023 -19.883 1.00 93.88 101 LEU A O 1
ATOM 812 N N . ASP A 1 102 ? 6.036 -0.433 -19.820 1.00 94.69 102 ASP A N 1
ATOM 813 C CA . ASP A 1 102 ? 5.878 -0.752 -21.247 1.00 94.69 102 ASP A CA 1
ATOM 814 C C . ASP A 1 102 ? 6.323 0.385 -22.165 1.00 94.69 102 ASP A C 1
ATOM 816 O O . ASP A 1 102 ? 6.841 0.138 -23.250 1.00 94.69 102 ASP A O 1
ATOM 820 N N . TYR A 1 103 ? 6.189 1.635 -21.720 1.00 92.44 103 TYR A N 1
ATOM 821 C CA . TYR A 1 103 ? 6.693 2.789 -22.460 1.00 92.44 103 TYR A CA 1
ATOM 822 C C . TYR A 1 103 ? 8.231 2.835 -22.531 1.00 92.44 103 TYR A C 1
ATOM 824 O O . TYR A 1 103 ? 8.790 3.342 -23.501 1.00 92.44 103 TYR A O 1
ATOM 832 N N . ILE A 1 104 ? 8.925 2.306 -21.520 1.00 90.38 104 ILE A N 1
ATOM 833 C CA . ILE A 1 104 ? 10.391 2.358 -21.394 1.00 90.38 104 ILE A CA 1
ATOM 834 C C . ILE A 1 104 ? 11.041 1.112 -22.013 1.00 90.38 104 ILE A C 1
ATOM 836 O O . ILE A 1 104 ? 12.142 1.190 -22.563 1.00 90.38 104 ILE A O 1
ATOM 840 N N . ARG A 1 105 ? 10.355 -0.038 -21.959 1.00 93.44 105 ARG A N 1
ATOM 841 C CA . ARG A 1 105 ? 10.840 -1.336 -22.459 1.00 93.44 105 ARG A CA 1
ATOM 842 C C . ARG A 1 105 ? 11.450 -1.285 -23.869 1.00 93.44 105 ARG A C 1
ATOM 844 O O . ARG A 1 105 ? 12.525 -1.859 -24.017 1.00 93.44 105 ARG A O 1
ATOM 851 N N . PRO A 1 106 ? 10.870 -0.605 -24.882 1.00 93.44 106 PRO A N 1
ATOM 852 C CA . PRO A 1 106 ? 11.440 -0.584 -26.230 1.00 93.44 106 PRO A CA 1
ATOM 853 C C . PRO A 1 106 ? 12.879 -0.063 -26.281 1.00 93.44 106 PRO A C 1
ATOM 855 O O . PRO A 1 106 ? 13.712 -0.649 -26.968 1.00 93.44 106 PRO A O 1
ATOM 858 N N . ALA A 1 107 ? 13.186 0.992 -25.520 1.00 88.62 107 ALA A N 1
ATOM 859 C CA . ALA A 1 107 ? 14.537 1.544 -25.450 1.00 88.62 107 ALA A CA 1
ATOM 860 C C . ALA A 1 107 ? 15.503 0.565 -24.765 1.00 88.62 107 ALA A C 1
ATOM 862 O O . ALA A 1 107 ? 16.592 0.314 -25.266 1.00 88.62 107 ALA A O 1
ATOM 863 N N . LEU A 1 108 ? 15.073 -0.065 -23.668 1.00 87.75 108 LEU A N 1
ATOM 864 C CA . LEU A 1 108 ? 15.903 -1.035 -22.943 1.00 87.75 108 LEU A CA 1
ATOM 865 C C . LEU A 1 108 ? 16.193 -2.285 -23.770 1.00 87.75 108 LEU A C 1
ATOM 867 O O . LEU A 1 108 ? 17.311 -2.790 -23.736 1.00 87.75 108 LEU A O 1
ATOM 871 N N . VAL A 1 109 ? 15.201 -2.769 -24.518 1.00 91.31 109 VAL A N 1
ATOM 872 C CA . VAL A 1 109 ? 15.350 -3.928 -25.406 1.00 91.31 109 VAL A CA 1
ATOM 873 C C . VAL A 1 109 ? 16.302 -3.618 -26.556 1.00 91.31 109 VAL A C 1
ATOM 875 O O . VAL A 1 109 ? 17.117 -4.474 -26.896 1.00 91.31 109 VAL A O 1
ATOM 878 N N . ALA A 1 110 ? 16.257 -2.403 -27.114 1.00 89.06 110 ALA A N 1
ATOM 879 C CA . ALA A 1 110 ? 17.217 -1.963 -28.128 1.00 89.06 110 ALA A CA 1
ATOM 880 C C . ALA A 1 110 ? 18.666 -1.987 -27.603 1.00 89.06 110 ALA A C 1
ATOM 882 O O . ALA A 1 110 ? 19.576 -2.370 -28.337 1.00 89.06 110 ALA A O 1
ATOM 883 N N . ASP A 1 111 ? 18.854 -1.692 -26.315 1.00 85.56 111 ASP A N 1
ATOM 884 C CA . ASP A 1 111 ? 20.145 -1.747 -25.620 1.00 85.56 111 ASP A CA 1
ATOM 885 C C . ASP A 1 111 ? 20.499 -3.157 -25.086 1.00 85.56 111 ASP A C 1
ATOM 887 O O . ASP A 1 111 ? 21.479 -3.336 -24.359 1.00 85.56 111 ASP A O 1
ATOM 891 N N . GLY A 1 112 ? 19.714 -4.188 -25.425 1.00 86.56 112 GLY A N 1
ATOM 892 C CA . GLY A 1 112 ? 19.959 -5.580 -25.023 1.00 86.56 112 GLY A CA 1
ATOM 893 C C . GLY A 1 112 ? 19.565 -5.912 -23.578 1.00 86.56 112 GLY A C 1
ATOM 894 O O . GLY A 1 112 ? 20.028 -6.908 -23.011 1.00 86.56 112 GLY A O 1
ATOM 895 N N . GLY A 1 113 ? 18.728 -5.088 -22.952 1.00 88.75 113 GLY A N 1
ATOM 896 C CA . GLY A 1 113 ? 18.188 -5.290 -21.612 1.00 88.75 113 GLY A CA 1
ATOM 897 C C . GLY A 1 113 ? 16.661 -5.356 -21.564 1.00 88.75 113 GLY A C 1
ATOM 898 O O . GLY A 1 113 ? 15.981 -5.392 -22.583 1.00 88.75 113 GLY A O 1
ATOM 899 N N . ASN A 1 114 ? 16.102 -5.430 -20.357 1.00 90.62 114 ASN A N 1
ATOM 900 C CA . ASN A 1 114 ? 14.659 -5.327 -20.123 1.00 90.62 114 ASN A CA 1
ATOM 901 C C . ASN A 1 114 ? 14.371 -4.982 -18.648 1.00 90.62 114 ASN A C 1
ATOM 903 O O . ASN A 1 114 ? 15.273 -5.000 -17.806 1.00 90.62 114 ASN A O 1
ATOM 907 N N . ILE A 1 115 ? 13.109 -4.703 -18.326 1.00 91.06 115 ILE A N 1
ATOM 908 C CA . ILE A 1 115 ? 12.621 -4.407 -16.980 1.00 91.06 115 ILE A CA 1
ATOM 909 C C . ILE A 1 115 ? 11.293 -5.118 -16.703 1.00 91.06 115 ILE A C 1
ATOM 911 O O . ILE A 1 115 ? 10.370 -5.115 -17.522 1.00 91.06 115 ILE A O 1
ATOM 915 N N . GLU A 1 116 ? 11.182 -5.707 -15.518 1.00 92.38 116 GLU A N 1
ATOM 916 C CA . GLU A 1 116 ? 9.969 -6.375 -15.047 1.00 92.38 116 GLU A CA 1
ATOM 917 C C . GLU A 1 116 ? 9.496 -5.791 -13.729 1.00 92.38 116 GLU A C 1
ATOM 919 O O . GLU A 1 116 ? 10.300 -5.584 -12.819 1.00 92.38 116 GLU A O 1
ATOM 924 N N . LEU A 1 117 ? 8.187 -5.571 -13.615 1.00 93.75 117 LEU A N 1
ATOM 925 C CA . LEU A 1 117 ? 7.557 -5.264 -12.343 1.00 93.75 117 LEU A CA 1
ATOM 926 C C . LEU A 1 117 ? 7.599 -6.506 -11.451 1.00 93.75 117 LEU A C 1
ATOM 928 O O . LEU A 1 117 ? 7.086 -7.562 -11.815 1.00 93.75 117 LEU A O 1
ATOM 932 N N . VAL A 1 118 ? 8.213 -6.377 -10.279 1.00 92.62 118 VAL A N 1
ATOM 933 C CA . VAL A 1 118 ? 8.230 -7.431 -9.258 1.00 92.62 118 VAL A CA 1
ATOM 934 C C . VAL A 1 118 ? 7.098 -7.192 -8.274 1.00 92.62 118 VAL A C 1
ATOM 936 O O . VAL A 1 118 ? 6.296 -8.091 -8.031 1.00 92.62 118 VAL A O 1
ATOM 939 N N . ASP A 1 119 ? 7.025 -5.982 -7.721 1.00 88.38 119 ASP A N 1
ATOM 940 C CA . ASP A 1 119 ? 6.028 -5.647 -6.711 1.00 88.38 119 ASP A CA 1
ATOM 941 C C . ASP A 1 119 ? 5.813 -4.137 -6.577 1.00 88.38 119 ASP A C 1
ATOM 943 O O . ASP A 1 119 ? 6.623 -3.342 -7.059 1.00 88.38 119 ASP A O 1
ATOM 947 N N . ILE A 1 120 ? 4.739 -3.748 -5.895 1.00 87.44 120 ILE A N 1
ATOM 948 C CA . ILE A 1 120 ? 4.489 -2.368 -5.471 1.00 87.44 120 ILE A CA 1
ATOM 949 C C . ILE A 1 120 ? 4.116 -2.417 -3.993 1.00 87.44 120 ILE A C 1
ATOM 951 O O . ILE A 1 120 ? 3.073 -2.961 -3.640 1.00 87.44 120 ILE A O 1
ATOM 955 N N . LEU A 1 121 ? 4.972 -1.861 -3.141 1.00 80.88 121 LEU A N 1
ATOM 956 C CA . LEU A 1 121 ? 4.794 -1.871 -1.690 1.00 80.88 121 LEU A CA 1
ATOM 957 C C . LEU A 1 121 ? 4.952 -0.453 -1.171 1.00 80.88 121 LEU A C 1
ATOM 959 O O . LEU A 1 121 ? 6.004 0.142 -1.383 1.00 80.88 121 LEU A O 1
ATOM 963 N N . ASP A 1 122 ? 3.918 0.080 -0.522 1.00 74.75 122 ASP A N 1
ATOM 964 C CA . ASP A 1 122 ? 3.948 1.416 0.083 1.00 74.75 122 ASP A CA 1
ATOM 965 C C . ASP A 1 122 ? 4.428 2.507 -0.886 1.00 74.75 122 ASP A C 1
ATOM 967 O O . ASP A 1 122 ? 5.322 3.285 -0.584 1.00 74.75 122 ASP A O 1
ATOM 971 N N . GLY A 1 123 ? 3.908 2.538 -2.113 1.00 76.62 123 GLY A N 1
ATOM 972 C CA . GLY A 1 123 ? 4.368 3.491 -3.133 1.00 76.62 123 GLY A CA 1
ATOM 973 C C . GLY A 1 123 ? 5.736 3.166 -3.745 1.00 76.62 123 GLY A C 1
ATOM 974 O O . GLY A 1 123 ? 6.097 3.746 -4.760 1.00 76.62 123 GLY A O 1
ATOM 975 N N . VAL A 1 124 ? 6.486 2.200 -3.214 1.00 82.62 124 VAL A N 1
ATOM 976 C CA . VAL A 1 124 ? 7.772 1.777 -3.772 1.00 82.62 124 VAL A CA 1
ATOM 977 C C . VAL A 1 124 ? 7.558 0.715 -4.842 1.00 82.62 124 VAL A C 1
ATOM 979 O O . VAL A 1 124 ? 7.209 -0.435 -4.558 1.00 82.62 124 VAL A O 1
ATOM 982 N N . VAL A 1 125 ? 7.848 1.078 -6.091 1.00 88.62 125 VAL A N 1
ATOM 983 C CA . VAL A 1 125 ? 7.871 0.131 -7.209 1.00 88.62 125 VAL A CA 1
ATOM 984 C C . VAL A 1 125 ? 9.176 -0.660 -7.192 1.00 88.62 125 VAL A C 1
ATOM 986 O O . VAL A 1 125 ? 10.268 -0.122 -7.390 1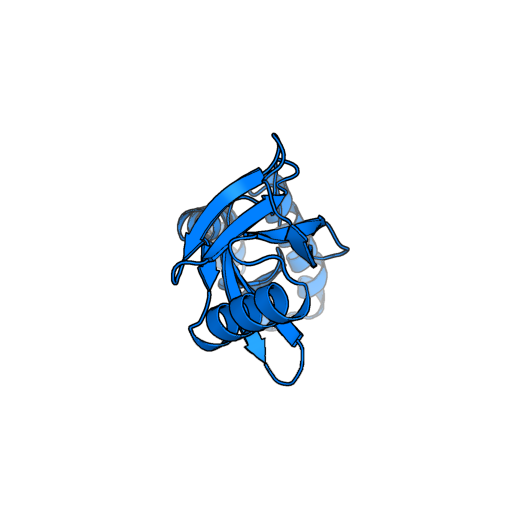.00 88.62 125 VAL A O 1
ATOM 989 N N . ARG A 1 126 ? 9.065 -1.971 -6.987 1.00 89.94 126 ARG A N 1
ATOM 990 C CA . ARG A 1 126 ? 10.179 -2.912 -7.081 1.00 89.94 126 ARG A CA 1
ATOM 991 C C . ARG A 1 126 ? 10.209 -3.506 -8.475 1.00 89.94 126 ARG A C 1
ATOM 993 O O . ARG A 1 126 ? 9.250 -4.130 -8.921 1.00 89.94 126 ARG A O 1
ATOM 1000 N N . VAL A 1 127 ? 11.344 -3.351 -9.140 1.00 91.25 127 VAL A N 1
ATOM 1001 C CA . VAL A 1 127 ? 11.567 -3.854 -10.494 1.00 91.25 127 VAL A CA 1
ATOM 1002 C C . VAL A 1 127 ? 12.774 -4.776 -10.539 1.00 91.25 127 VAL A C 1
ATOM 1004 O O . VAL A 1 127 ? 13.698 -4.663 -9.732 1.00 91.25 127 VAL A O 1
ATOM 1007 N N . ARG A 1 128 ? 12.784 -5.678 -11.516 1.00 89.06 128 ARG A N 1
ATOM 1008 C CA . ARG A 1 128 ? 13.931 -6.513 -11.856 1.00 89.06 128 ARG A CA 1
ATOM 1009 C C . ARG A 1 128 ? 14.449 -6.105 -13.223 1.00 89.06 128 ARG A C 1
ATOM 1011 O O . ARG A 1 128 ? 13.730 -6.194 -14.215 1.00 89.06 128 ARG A O 1
ATOM 1018 N N . LEU A 1 129 ? 15.708 -5.686 -13.265 1.00 89.25 129 LEU A N 1
ATOM 1019 C CA . LEU A 1 129 ? 16.422 -5.452 -14.514 1.00 89.25 129 LEU A CA 1
ATOM 1020 C C . LEU A 1 129 ? 16.885 -6.792 -15.095 1.00 89.25 129 LEU A C 1
ATOM 1022 O O . LEU A 1 129 ? 17.324 -7.679 -14.362 1.00 89.25 129 LEU A O 1
ATOM 1026 N N . LYS A 1 130 ? 16.780 -6.936 -16.413 1.00 86.75 130 LYS A N 1
ATOM 1027 C CA . LYS A 1 130 ? 17.182 -8.124 -17.173 1.00 86.75 130 LYS A CA 1
ATOM 1028 C C . LYS A 1 130 ? 18.160 -7.752 -18.286 1.00 86.75 130 LYS A C 1
ATOM 1030 O O . LYS A 1 130 ? 18.222 -6.598 -18.705 1.00 86.75 130 LYS A O 1
ATOM 1035 N N . GLY A 1 131 ? 18.896 -8.751 -18.775 1.00 85.00 131 GLY A N 1
ATOM 1036 C CA . GLY A 1 131 ? 19.871 -8.590 -19.859 1.00 85.00 131 GLY A CA 1
ATOM 1037 C C . GLY A 1 131 ? 21.000 -7.626 -19.490 1.00 85.00 131 GLY A C 1
ATOM 1038 O O . GLY A 1 131 ? 21.419 -7.575 -18.332 1.00 85.00 131 GLY A O 1
ATOM 1039 N N . ALA A 1 132 ? 21.457 -6.837 -20.462 1.00 80.44 132 ALA A N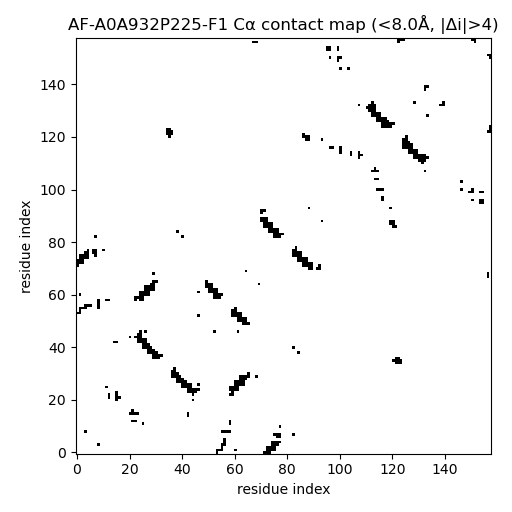 1
ATOM 1040 C CA . ALA A 1 132 ? 22.565 -5.894 -20.298 1.00 80.44 132 ALA A CA 1
ATOM 1041 C C . ALA A 1 132 ? 22.328 -4.846 -19.188 1.00 80.44 132 ALA A C 1
ATOM 1043 O O . ALA A 1 132 ? 23.278 -4.399 -18.540 1.00 80.44 132 ALA A O 1
ATOM 1044 N N . CYS A 1 133 ? 21.063 -4.509 -18.896 1.00 69.12 133 CYS A N 1
ATOM 1045 C CA . CYS A 1 133 ? 20.699 -3.587 -17.815 1.00 69.12 133 CYS A CA 1
ATOM 1046 C C . CYS A 1 133 ? 21.053 -4.115 -16.414 1.00 69.12 133 CYS A C 1
ATOM 1048 O O . CYS A 1 133 ? 21.215 -3.319 -15.494 1.00 69.12 133 CYS A O 1
ATOM 1050 N N . GLY A 1 134 ? 21.154 -5.437 -16.230 1.00 65.69 134 GLY A N 1
ATOM 1051 C CA . GLY A 1 134 ? 21.464 -6.049 -14.933 1.00 65.69 134 GLY A CA 1
ATOM 1052 C C . GLY A 1 134 ? 22.960 -6.160 -14.623 1.00 65.69 134 GLY A C 1
ATOM 1053 O O . GLY A 1 134 ? 23.323 -6.399 -13.475 1.00 65.69 134 GLY A O 1
ATOM 1054 N N . SER A 1 135 ? 23.829 -5.998 -15.62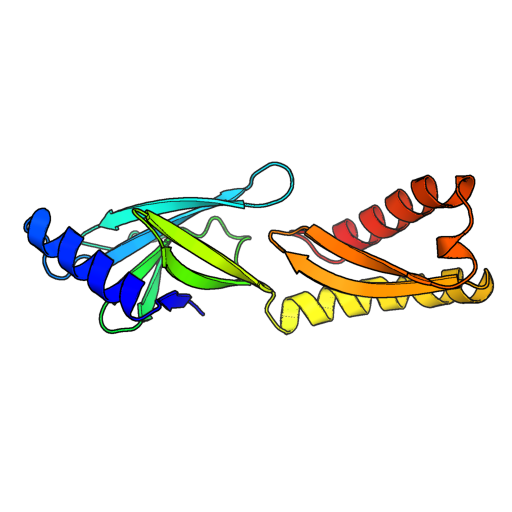6 1.00 69.56 135 SER A N 1
ATOM 1055 C CA . SER A 1 135 ? 25.266 -6.290 -15.524 1.00 69.56 135 SER A CA 1
ATOM 1056 C C . SER A 1 135 ? 26.175 -5.071 -15.697 1.00 69.56 135 SER A C 1
ATOM 1058 O O . SER A 1 135 ? 27.391 -5.218 -15.603 1.00 69.56 135 SER A O 1
ATOM 1060 N N . CYS A 1 136 ? 25.624 -3.880 -15.963 1.00 66.44 136 CYS A N 1
ATOM 1061 C CA . CYS A 1 136 ? 26.392 -2.656 -16.204 1.00 66.44 136 CYS A CA 1
ATOM 1062 C C . CYS A 1 136 ? 26.355 -1.711 -14.979 1.00 66.44 136 CYS A C 1
ATOM 1064 O O . CYS A 1 136 ? 25.349 -1.027 -14.764 1.00 66.44 136 CYS A O 1
ATOM 1066 N N . PRO A 1 137 ? 27.440 -1.611 -14.184 1.00 65.12 137 PRO A N 1
ATOM 1067 C CA . PRO A 1 137 ? 27.463 -0.796 -12.965 1.00 65.12 137 PRO A CA 1
ATOM 1068 C C . PRO A 1 137 ? 27.295 0.704 -13.236 1.00 65.12 137 PRO A C 1
ATOM 1070 O O . PRO A 1 137 ? 26.709 1.418 -12.426 1.00 65.12 137 PRO A O 1
ATOM 1073 N N . SER A 1 138 ? 27.777 1.183 -14.387 1.00 67.06 138 SER A N 1
ATOM 1074 C CA . SER A 1 138 ? 27.684 2.591 -14.788 1.00 67.06 138 SER A CA 1
ATOM 1075 C C . SER A 1 138 ? 26.285 2.991 -15.260 1.00 67.06 138 SER A C 1
ATOM 1077 O O . SER A 1 138 ? 25.909 4.149 -15.111 1.00 67.06 138 SER A O 1
ATOM 1079 N N . ALA A 1 139 ? 25.495 2.053 -15.793 1.00 64.06 139 ALA A N 1
ATOM 1080 C CA . ALA A 1 139 ? 24.146 2.332 -16.286 1.00 64.06 139 ALA A CA 1
ATOM 1081 C C . ALA A 1 139 ? 23.079 2.270 -15.183 1.00 64.06 139 ALA A C 1
ATOM 1083 O O . ALA A 1 139 ? 22.031 2.894 -15.320 1.00 64.06 139 ALA A O 1
ATOM 1084 N N . ALA A 1 140 ? 23.335 1.563 -14.076 1.00 70.50 140 ALA A N 1
ATOM 1085 C CA . ALA A 1 140 ? 22.340 1.320 -13.031 1.00 70.50 140 ALA A CA 1
ATOM 1086 C C . ALA A 1 140 ? 21.785 2.611 -12.398 1.00 70.50 140 ALA A C 1
ATOM 1088 O O . ALA A 1 140 ? 20.583 2.707 -12.158 1.00 70.50 140 ALA A O 1
ATOM 1089 N N . VAL A 1 141 ? 22.633 3.618 -12.159 1.00 75.44 141 VAL A N 1
ATOM 1090 C CA . VAL A 1 141 ? 22.212 4.888 -11.537 1.00 75.44 141 VAL A CA 1
ATOM 1091 C C . VAL A 1 141 ? 21.363 5.722 -12.497 1.00 75.44 141 VAL A C 1
ATOM 1093 O O . VAL A 1 141 ? 20.271 6.153 -12.131 1.00 75.44 141 VAL A O 1
ATOM 1096 N N . THR A 1 142 ? 21.824 5.916 -13.733 1.00 74.56 142 THR A N 1
ATOM 1097 C CA . THR A 1 142 ? 21.103 6.698 -14.749 1.00 74.56 142 THR A CA 1
ATOM 1098 C C . THR A 1 142 ? 19.801 6.018 -15.158 1.00 74.56 142 THR A C 1
ATOM 1100 O O . THR A 1 142 ? 18.770 6.677 -15.276 1.00 74.56 142 THR A O 1
ATOM 1103 N N . LEU A 1 143 ? 19.820 4.691 -15.304 1.00 79.50 143 LEU A N 1
ATOM 1104 C CA . LEU A 1 143 ? 18.632 3.903 -15.603 1.00 79.50 143 LEU A CA 1
ATOM 1105 C C . LEU A 1 143 ? 17.616 3.990 -14.464 1.00 79.50 143 LEU A C 1
ATOM 1107 O O . LEU A 1 143 ? 16.444 4.250 -14.719 1.00 79.50 143 LEU A O 1
ATOM 1111 N N . LYS A 1 144 ? 18.065 3.850 -13.209 1.00 81.12 144 LYS A N 1
ATOM 1112 C CA . LYS A 1 144 ? 17.203 4.036 -12.037 1.00 81.12 144 LYS A CA 1
ATOM 1113 C C . LYS A 1 144 ? 16.543 5.414 -12.059 1.00 81.12 144 LYS A C 1
ATOM 1115 O O . LYS A 1 144 ? 15.328 5.487 -11.925 1.00 81.12 144 LYS A O 1
ATOM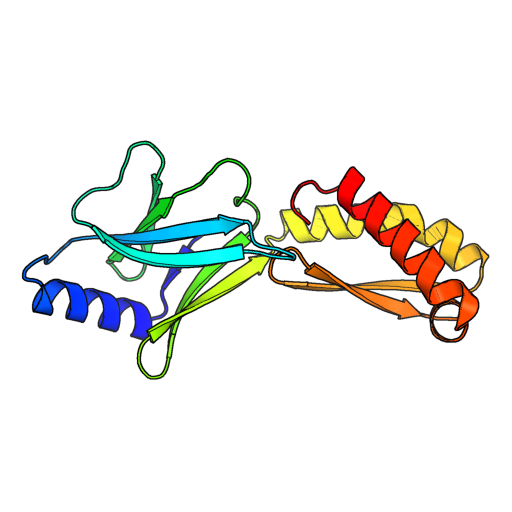 1120 N N . GLN A 1 145 ? 17.309 6.483 -12.281 1.00 83.00 145 GLN A N 1
ATOM 1121 C CA . GLN A 1 145 ? 16.775 7.849 -12.327 1.00 83.00 145 GLN A CA 1
ATOM 1122 C C . GLN A 1 145 ? 15.783 8.060 -13.483 1.00 83.00 145 GLN A C 1
ATOM 1124 O O . GLN A 1 145 ? 14.739 8.678 -13.284 1.00 83.00 145 GLN A O 1
ATOM 1129 N N . GLY A 1 146 ? 16.074 7.535 -14.677 1.00 85.88 146 GLY A N 1
ATOM 1130 C CA . GLY A 1 146 ? 15.186 7.647 -15.838 1.00 85.88 146 GLY A CA 1
ATOM 1131 C C . GLY A 1 146 ? 13.870 6.887 -15.658 1.00 85.88 146 GLY A C 1
ATOM 1132 O O . GLY A 1 146 ? 12.794 7.419 -15.949 1.00 85.88 146 GLY A O 1
ATOM 1133 N N . VAL A 1 147 ? 13.944 5.667 -15.121 1.00 88.00 147 VAL A N 1
ATOM 1134 C CA . VAL A 1 147 ? 12.769 4.847 -14.801 1.00 88.00 147 VAL A CA 1
ATOM 1135 C C . VAL A 1 147 ? 11.944 5.503 -13.697 1.00 88.00 147 VAL A C 1
ATOM 1137 O O . VAL A 1 147 ? 10.742 5.684 -13.869 1.00 88.00 147 VAL A O 1
ATOM 1140 N N . GLU A 1 148 ? 12.579 5.922 -12.602 1.00 88.25 148 GLU A N 1
ATOM 1141 C CA . GLU A 1 148 ? 11.913 6.578 -11.472 1.00 88.25 148 GLU A CA 1
ATOM 1142 C C . GLU A 1 148 ? 11.190 7.858 -11.903 1.00 88.25 148 GLU A C 1
ATOM 1144 O O . GLU A 1 148 ? 10.032 8.068 -11.544 1.00 88.25 148 GLU A O 1
ATOM 1149 N N . ARG A 1 149 ? 11.835 8.690 -12.729 1.00 88.31 149 ARG A N 1
ATOM 1150 C CA . ARG A 1 149 ? 11.220 9.903 -13.276 1.00 88.31 149 ARG A CA 1
ATOM 1151 C C . ARG A 1 149 ? 9.981 9.582 -14.108 1.00 88.31 149 ARG A C 1
ATOM 1153 O O . ARG A 1 149 ? 8.928 10.169 -13.881 1.00 88.31 149 ARG A O 1
ATOM 1160 N N . THR A 1 150 ? 10.098 8.638 -15.039 1.00 89.44 150 THR A N 1
ATOM 1161 C CA . THR A 1 150 ? 8.985 8.253 -15.921 1.00 89.44 150 THR A CA 1
ATOM 1162 C C . THR A 1 150 ? 7.809 7.692 -15.120 1.00 89.44 150 THR A C 1
ATOM 1164 O O . THR A 1 150 ? 6.654 7.998 -15.414 1.00 89.44 150 THR A O 1
ATOM 1167 N N . LEU A 1 151 ? 8.098 6.893 -14.089 1.00 88.94 151 LEU A N 1
ATOM 1168 C CA . LEU A 1 151 ? 7.098 6.341 -13.180 1.00 88.94 151 LEU A CA 1
ATOM 1169 C C . LEU A 1 151 ? 6.365 7.444 -12.408 1.00 88.94 151 LEU A C 1
ATOM 1171 O O . LEU A 1 151 ? 5.139 7.484 -12.451 1.00 88.94 151 LEU A O 1
ATOM 1175 N N . LYS A 1 152 ? 7.093 8.384 -11.794 1.00 86.56 152 LYS A N 1
ATOM 1176 C CA . LYS A 1 152 ? 6.509 9.513 -11.047 1.00 86.56 152 LYS A CA 1
ATOM 1177 C C . LYS A 1 152 ? 5.683 10.459 -11.920 1.00 86.56 152 LYS A C 1
ATOM 1179 O O . LYS A 1 152 ? 4.684 11.004 -11.459 1.00 86.56 152 LYS A O 1
ATOM 1184 N N . GLU A 1 153 ? 6.086 10.659 -13.175 1.00 87.06 153 GLU A N 1
ATOM 1185 C CA . GLU A 1 153 ? 5.347 11.487 -14.138 1.00 87.06 153 GLU A CA 1
ATOM 1186 C C . GLU A 1 153 ? 4.042 10.815 -14.599 1.00 87.06 153 GLU A C 1
ATOM 1188 O O . GLU A 1 153 ? 3.030 11.492 -14.782 1.00 87.06 153 GLU A O 1
ATOM 1193 N N . ARG A 1 154 ? 4.046 9.488 -14.791 1.00 87.56 154 ARG A N 1
ATOM 1194 C CA . ARG A 1 154 ? 2.900 8.743 -15.347 1.00 87.56 154 ARG A CA 1
ATOM 1195 C C . ARG A 1 154 ? 1.949 8.177 -14.300 1.00 87.56 154 ARG A C 1
ATOM 1197 O O . ARG A 1 154 ? 0.785 7.935 -14.617 1.00 87.56 154 ARG A O 1
ATOM 1204 N N . VAL A 1 155 ? 2.427 7.947 -13.082 1.00 85.44 155 VAL A N 1
ATOM 1205 C CA . VAL A 1 155 ? 1.666 7.336 -11.991 1.00 85.44 155 VAL A CA 1
ATOM 1206 C C . VAL A 1 155 ? 1.825 8.212 -10.743 1.00 85.44 155 VAL A C 1
ATOM 1208 O O . VAL A 1 155 ? 2.756 8.036 -9.961 1.00 85.44 155 VAL A O 1
ATOM 1211 N N . PRO A 1 156 ? 0.941 9.204 -10.545 1.00 75.62 156 PRO A N 1
ATOM 1212 C CA . PRO A 1 156 ? 0.983 10.038 -9.351 1.00 75.62 156 PRO A CA 1
ATOM 1213 C C . PRO A 1 156 ? 0.719 9.202 -8.092 1.00 75.62 156 PRO A C 1
ATOM 1215 O O . PRO A 1 156 ? -0.324 8.565 -7.996 1.00 75.62 156 PRO A O 1
ATOM 1218 N N . GLY A 1 157 ? 1.624 9.249 -7.110 1.00 70.00 157 GL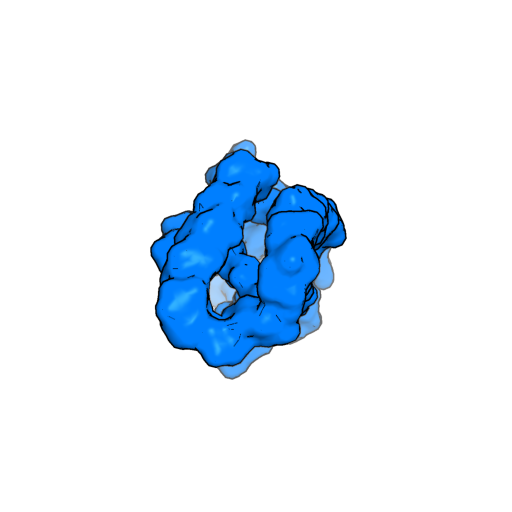Y A N 1
ATOM 1219 C CA . GLY A 1 157 ? 1.454 8.546 -5.826 1.00 70.00 157 GLY A CA 1
ATOM 1220 C C . GLY A 1 157 ? 2.433 7.396 -5.570 1.00 70.00 157 GLY A C 1
ATOM 1221 O O . GLY A 1 157 ? 2.374 6.813 -4.487 1.00 70.00 157 GLY A O 1
ATOM 1222 N N . ILE A 1 158 ? 3.334 7.123 -6.521 1.00 71.31 158 ILE A N 1
ATOM 1223 C CA . ILE A 1 158 ? 4.532 6.276 -6.366 1.00 71.31 158 ILE A CA 1
ATOM 1224 C C . ILE A 1 158 ? 5.830 7.098 -6.432 1.00 71.31 158 ILE A C 1
ATOM 1226 O O . ILE A 1 158 ? 5.757 8.301 -6.783 1.00 71.31 158 ILE A O 1
#

Radius of gyration: 19.72 Å; Cα contacts (8 Å, |Δi|>4): 267; chains: 1; bounding box: 48×26×56 Å

Secondary structure (DSSP, 8-state):
-EEE-HHHHHHHHHHHHHTT-TT-EEEEEEEEETTEEEEEEEEESS--TTEEEEEETTEEEEEE--SS-TTEEEEEEEETTEEEEEEEE-HHHHHHHHHHHHHHHHHHHHTTEEEEEEEEETTEEEEEEEEGGGT-TTHHHHHHHHHHHHHHHHSTT-

Solvent-accessible surface area (backbone atoms only — not comparable to full-atom values): 8848 Å² total; per-residue (Å²): 101,67,41,51,38,72,60,24,38,54,50,51,53,50,54,22,54,80,66,76,38,74,84,35,22,45,32,40,41,62,41,86,46,95,78,30,68,47,77,48,79,49,80,38,78,67,77,58,98,60,37,52,79,47,72,32,87,92,38,41,33,25,36,44,56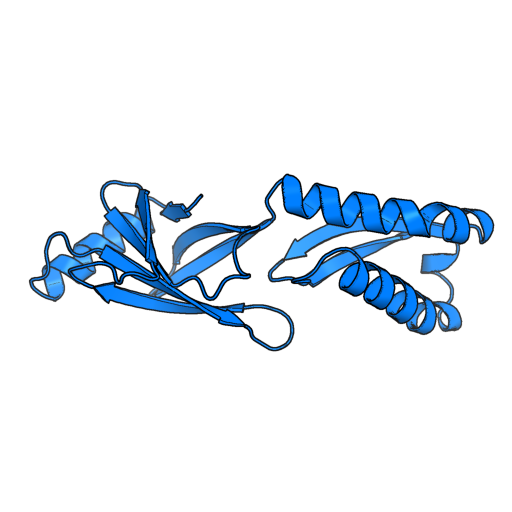,78,90,67,75,75,56,42,29,39,36,34,36,52,56,99,92,44,80,43,78,48,65,38,62,30,71,67,45,51,49,50,53,50,55,46,47,60,70,48,36,64,62,34,44,74,67,54,17,37,74,41,85,73,47,58,49,52,47,39,77,39,67,45,60,32,61,49,54,61,73,37,81,82,50,46,60,59,49,50,52,54,51,53,50,50,40,42,74,72,38,83,75,77

Foldseek 3Di:
DEEEDPQRVVVLQVVCVVVVNHQWAWEWEWDDDDQFTDIDIDTGNDEDPQWDWDAYPNHIYTYRDPPQPPQWYWYWYQDDHDIDIFTAGHPVLVVQLVVLLVVVQVVQVVVQKGKDFDGAGRNDTDIDIGGPQNPDPVVVVVVCVVSVVSSCVRRPRD

pLDDT: mean 85.76, std 9.65, range [52.66, 96.56]